Protein AF-A0A8T6N2C9-F1 (afdb_mono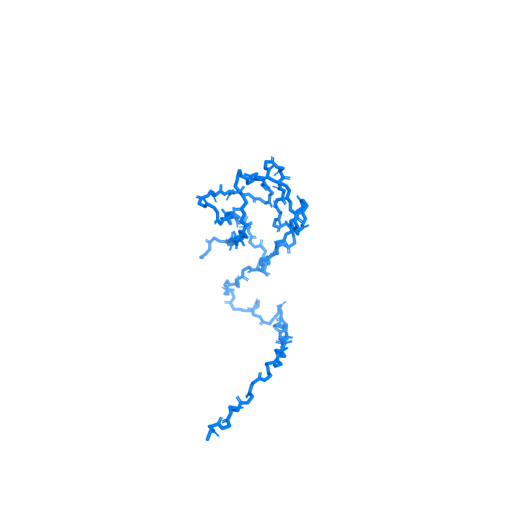mer_lite)

Radius of gyration: 19.12 Å; chains: 1; bounding box: 40×37×61 Å

pLDDT: mean 82.19, std 21.35, range [34.09, 98.5]

Foldseek 3Di:
DDDDDDDDDDDDPPPPPDPLPPPVPPPDFDWKAWDKDKPPPDDDDAFDKMKIARPPIAGSVGADKWKKKDFQPRDIDTDRMDMDGHNDDDDGDMDMDMDRDD

Structure (mmCIF, N/CA/C/O backbone):
data_AF-A0A8T6N2C9-F1
#
_entry.id   AF-A0A8T6N2C9-F1
#
loop_
_atom_site.group_PDB
_atom_site.id
_atom_site.type_symbol
_atom_site.label_atom_id
_atom_site.label_alt_id
_atom_site.label_comp_id
_atom_site.label_asym_id
_atom_site.label_entity_id
_atom_site.label_seq_id
_atom_site.pdbx_PDB_ins_code
_atom_site.Cartn_x
_atom_site.Cartn_y
_atom_site.Cartn_z
_atom_site.occupancy
_atom_site.B_iso_or_equiv
_atom_site.auth_seq_id
_atom_site.auth_comp_id
_atom_site.auth_asym_id
_atom_site.auth_atom_id
_atom_site.pdbx_PDB_model_num
ATOM 1 N N . MET A 1 1 ? 11.494 -29.393 41.993 1.00 43.34 1 MET A N 1
ATOM 2 C CA . MET A 1 1 ? 10.903 -28.213 41.326 1.00 43.34 1 MET A CA 1
ATOM 3 C C . MET A 1 1 ? 11.805 -27.886 40.152 1.00 43.34 1 MET A C 1
ATOM 5 O O . MET A 1 1 ? 12.993 -27.687 40.362 1.00 43.34 1 MET A O 1
ATOM 9 N N . SER A 1 2 ? 11.283 -28.033 38.936 1.00 48.16 2 SER A N 1
ATOM 10 C CA . SER A 1 2 ? 12.060 -28.042 37.692 1.00 48.16 2 SER A CA 1
ATOM 11 C C . SER A 1 2 ? 12.649 -26.661 37.400 1.00 48.16 2 SER A C 1
ATOM 13 O O . SER A 1 2 ? 11.929 -25.668 37.467 1.00 48.16 2 SER A O 1
ATOM 15 N N . ALA A 1 3 ? 13.944 -26.601 37.088 1.00 44.41 3 ALA A N 1
ATOM 16 C CA . ALA A 1 3 ? 14.603 -25.394 36.608 1.00 44.41 3 ALA A CA 1
ATOM 17 C C . ALA A 1 3 ? 14.180 -25.132 35.153 1.00 44.41 3 ALA A C 1
ATOM 19 O O . ALA A 1 3 ? 14.343 -26.000 34.296 1.00 44.41 3 ALA A O 1
ATOM 20 N N . THR A 1 4 ? 13.619 -23.956 34.876 1.00 49.41 4 THR A N 1
ATOM 21 C CA . THR A 1 4 ? 13.232 -23.549 33.519 1.00 49.41 4 THR A CA 1
ATOM 22 C C . THR A 1 4 ? 14.412 -22.855 32.839 1.00 49.41 4 THR A C 1
ATOM 24 O O . THR A 1 4 ? 14.868 -21.801 33.282 1.00 49.41 4 THR A O 1
ATOM 27 N N . THR A 1 5 ? 14.922 -23.464 31.769 1.00 40.94 5 THR A N 1
ATOM 28 C CA . THR A 1 5 ? 15.983 -22.928 30.903 1.00 40.94 5 THR A CA 1
ATOM 29 C C . THR A 1 5 ? 15.496 -21.715 30.092 1.00 40.94 5 THR A C 1
ATOM 31 O O . THR A 1 5 ? 14.341 -21.647 29.681 1.00 40.94 5 THR A O 1
ATOM 34 N N . ARG A 1 6 ? 16.403 -20.749 29.887 1.00 53.25 6 ARG A N 1
ATOM 35 C CA . ARG A 1 6 ? 16.220 -19.436 29.236 1.00 53.25 6 ARG A CA 1
ATOM 36 C C . ARG A 1 6 ? 16.094 -19.542 27.709 1.00 53.25 6 ARG A C 1
ATOM 38 O O . ARG A 1 6 ? 16.691 -20.432 27.114 1.00 53.25 6 ARG A O 1
ATOM 45 N N . ALA A 1 7 ? 15.509 -18.524 27.079 1.00 37.69 7 ALA A N 1
ATOM 46 C CA . ALA A 1 7 ? 15.881 -18.133 25.719 1.00 37.69 7 ALA A CA 1
ATOM 47 C C . ALA A 1 7 ? 15.904 -16.600 25.599 1.00 37.69 7 ALA A C 1
ATOM 49 O O . ALA A 1 7 ? 14.929 -15.925 25.916 1.00 37.69 7 ALA A O 1
ATOM 50 N N . THR A 1 8 ? 17.038 -16.053 25.164 1.00 37.69 8 THR A N 1
ATOM 51 C CA . THR A 1 8 ? 17.173 -14.669 24.701 1.00 37.69 8 THR A CA 1
ATOM 52 C C . THR A 1 8 ? 17.389 -14.750 23.198 1.00 37.69 8 THR A C 1
ATOM 54 O O . THR A 1 8 ? 18.372 -15.340 22.758 1.00 37.69 8 THR A O 1
ATOM 57 N N . THR A 1 9 ? 16.473 -14.189 22.415 1.00 42.56 9 THR A N 1
ATOM 58 C CA . THR A 1 9 ? 16.617 -14.113 20.958 1.00 42.56 9 THR A CA 1
ATOM 59 C C . THR A 1 9 ? 17.386 -12.844 20.609 1.00 42.56 9 THR A C 1
ATOM 61 O O . THR A 1 9 ? 16.928 -11.745 20.907 1.00 42.56 9 THR A O 1
ATOM 64 N N . ILE A 1 10 ? 18.547 -12.993 19.972 1.00 44.84 10 ILE A N 1
ATOM 65 C CA . ILE A 1 10 ? 19.230 -11.909 19.259 1.00 44.84 10 ILE A CA 1
ATOM 66 C C . ILE A 1 10 ? 18.940 -12.136 17.778 1.00 44.84 10 ILE A C 1
ATOM 68 O O . ILE A 1 10 ? 19.399 -13.121 17.204 1.00 44.84 10 ILE A O 1
ATOM 72 N N . ALA A 1 11 ? 18.156 -11.251 17.165 1.00 42.75 11 ALA A N 1
ATOM 73 C CA . ALA A 1 11 ? 18.003 -11.226 15.717 1.00 42.75 11 ALA A CA 1
ATOM 74 C C . ALA A 1 11 ? 19.163 -10.415 15.127 1.00 42.75 11 ALA A C 1
ATOM 76 O O . ALA A 1 11 ? 19.184 -9.190 15.224 1.00 42.75 11 ALA A O 1
ATOM 77 N N . LEU A 1 12 ? 20.145 -11.100 14.540 1.00 34.09 12 LEU A N 1
ATOM 78 C CA . LEU A 1 12 ? 21.120 -10.468 13.658 1.00 34.09 12 LEU A CA 1
ATOM 79 C C . LEU A 1 12 ? 20.509 -10.451 12.255 1.00 34.09 12 LEU A C 1
ATOM 81 O O . LEU A 1 12 ? 20.503 -11.473 11.571 1.00 34.09 12 LEU A O 1
ATOM 85 N N . ILE A 1 13 ? 19.960 -9.312 11.834 1.00 56.16 13 ILE A N 1
ATOM 86 C CA . ILE A 1 13 ? 19.560 -9.135 10.436 1.00 56.16 13 ILE A CA 1
ATOM 87 C C . ILE A 1 13 ? 20.845 -8.854 9.657 1.00 56.16 13 ILE A C 1
ATOM 89 O O . ILE A 1 13 ? 21.331 -7.727 9.614 1.00 56.16 13 ILE A O 1
ATOM 93 N N . LEU A 1 14 ? 21.436 -9.908 9.092 1.00 36.03 14 LEU A N 1
ATOM 94 C CA . LEU A 1 14 ? 22.493 -9.775 8.101 1.00 36.03 14 LEU A CA 1
ATOM 95 C C . LEU A 1 14 ? 21.813 -9.333 6.801 1.00 36.03 14 LEU A C 1
ATOM 97 O O . LEU A 1 14 ? 21.255 -10.153 6.075 1.00 36.03 14 LEU A O 1
ATOM 101 N N . SER A 1 15 ? 21.798 -8.032 6.523 1.00 48.91 15 SER A N 1
ATOM 102 C CA . SER A 1 15 ? 21.394 -7.549 5.207 1.00 48.91 15 SER A CA 1
ATOM 103 C C . SER A 1 15 ? 22.508 -7.891 4.217 1.00 48.91 15 SER A C 1
ATOM 105 O O . SER A 1 15 ? 23.461 -7.129 4.057 1.00 48.91 15 SER A O 1
ATOM 107 N N . LEU A 1 16 ? 22.414 -9.050 3.564 1.00 41.09 16 LEU A N 1
ATOM 108 C CA . LEU A 1 16 ? 23.052 -9.222 2.264 1.00 41.09 16 LEU A CA 1
ATOM 109 C C . LEU A 1 16 ? 22.285 -8.325 1.293 1.00 41.09 16 LEU A C 1
ATOM 111 O O . LEU A 1 16 ? 21.232 -8.703 0.790 1.00 41.09 16 LEU A O 1
ATOM 115 N N . SER A 1 17 ? 22.803 -7.126 1.035 1.00 49.69 17 SER A N 1
ATOM 116 C CA . SER A 1 17 ? 22.506 -6.478 -0.234 1.00 49.69 17 SER A CA 1
ATOM 117 C C . SER A 1 17 ? 23.094 -7.391 -1.306 1.00 49.69 17 SER A C 1
ATOM 119 O O . SER A 1 17 ? 24.320 -7.464 -1.448 1.00 49.69 17 SER A O 1
ATOM 121 N N . ALA A 1 18 ? 22.250 -8.133 -2.023 1.00 46.78 18 ALA A N 1
ATOM 122 C CA . ALA A 1 18 ? 22.664 -8.614 -3.329 1.00 46.78 18 ALA A CA 1
ATOM 123 C C . ALA A 1 18 ? 23.171 -7.379 -4.086 1.00 46.78 18 ALA A C 1
ATOM 125 O O . ALA A 1 18 ? 22.526 -6.330 -4.060 1.00 46.78 18 ALA A O 1
ATOM 126 N N . LEU A 1 19 ? 24.365 -7.455 -4.676 1.00 46.41 19 LEU A N 1
ATOM 127 C CA . LEU A 1 19 ? 24.752 -6.453 -5.658 1.00 46.41 19 LEU A CA 1
ATOM 128 C C . LEU A 1 19 ? 23.742 -6.577 -6.811 1.00 46.41 19 LEU A C 1
ATOM 130 O O . LEU A 1 19 ? 23.911 -7.449 -7.665 1.00 46.41 19 LEU A O 1
ATOM 134 N N . SER A 1 20 ? 22.685 -5.756 -6.797 1.00 59.59 20 SER A N 1
ATOM 135 C CA . SER A 1 20 ? 21.725 -5.580 -7.898 1.00 59.59 20 SER A CA 1
ATOM 136 C C . SER A 1 20 ? 22.450 -4.986 -9.101 1.00 59.59 20 SER A C 1
ATOM 138 O O . SER A 1 20 ? 22.434 -3.784 -9.346 1.00 59.59 20 SER A O 1
ATOM 140 N N . GLY A 1 21 ? 23.193 -5.843 -9.789 1.00 52.88 21 GLY A N 1
ATOM 141 C CA . GLY A 1 21 ? 24.003 -5.485 -10.946 1.00 52.88 21 GLY A CA 1
ATOM 142 C C . GLY A 1 21 ? 24.801 -6.638 -11.554 1.00 52.88 21 GLY A C 1
ATOM 143 O O . GLY A 1 21 ? 25.438 -6.435 -12.580 1.00 52.88 21 GLY A O 1
ATOM 144 N N . CYS A 1 22 ? 24.795 -7.845 -10.969 1.00 53.88 22 CYS A N 1
ATOM 145 C CA . CYS A 1 22 ? 25.528 -8.984 -11.543 1.00 53.88 22 CYS A CA 1
ATOM 146 C C . CYS A 1 22 ? 24.675 -9.869 -12.483 1.00 53.88 22 CYS A C 1
ATOM 148 O O . CYS A 1 22 ? 25.232 -10.617 -13.284 1.00 53.88 22 CYS A O 1
ATOM 150 N N . LEU A 1 23 ? 23.338 -9.783 -12.433 1.00 50.94 23 LEU A N 1
ATOM 151 C CA . LEU A 1 23 ? 22.441 -10.664 -13.205 1.00 50.94 23 LEU A CA 1
ATOM 152 C C . LEU A 1 23 ? 22.006 -10.109 -14.573 1.00 50.94 23 LEU A C 1
ATOM 154 O O . LEU A 1 23 ? 21.562 -10.887 -15.418 1.00 50.94 23 LEU A O 1
ATOM 158 N N . ALA A 1 24 ? 22.270 -8.830 -14.862 1.00 51.41 24 ALA A N 1
ATOM 159 C CA . ALA A 1 24 ? 21.904 -8.148 -16.113 1.00 51.41 24 ALA A CA 1
ATOM 160 C C . ALA A 1 24 ? 22.529 -8.729 -17.409 1.00 51.41 24 ALA A C 1
ATOM 162 O O . ALA A 1 24 ? 22.357 -8.172 -18.489 1.00 51.41 24 ALA A O 1
ATOM 163 N N . THR A 1 25 ? 23.272 -9.841 -17.342 1.00 52.88 25 THR A N 1
ATOM 164 C CA . THR A 1 25 ? 23.937 -10.453 -18.508 1.00 52.88 25 THR A CA 1
ATOM 165 C C . THR A 1 25 ? 23.183 -11.646 -19.110 1.00 52.88 25 THR A C 1
ATOM 167 O O . THR A 1 25 ? 23.549 -12.088 -20.198 1.00 52.88 25 THR A O 1
ATOM 170 N N . LEU A 1 26 ? 22.126 -12.153 -18.452 1.00 63.06 26 LEU A N 1
ATOM 171 C CA . LEU A 1 26 ? 21.386 -13.348 -18.902 1.00 63.06 26 LEU A CA 1
ATOM 172 C C . LEU A 1 26 ? 19.926 -13.098 -19.328 1.00 63.06 26 LEU A C 1
ATOM 174 O O . LEU A 1 26 ? 19.303 -14.027 -19.837 1.00 63.06 26 LEU A O 1
ATOM 178 N N . GLY A 1 27 ? 19.385 -11.883 -19.166 1.00 64.38 27 GLY A N 1
ATOM 179 C CA . GLY A 1 27 ? 17.997 -11.565 -19.545 1.00 64.38 27 GLY A CA 1
ATOM 180 C C . GLY A 1 27 ? 16.940 -12.272 -18.687 1.00 64.38 27 GLY A C 1
ATOM 181 O O . GLY A 1 27 ? 15.908 -12.690 -19.208 1.00 64.38 27 GLY A O 1
ATOM 182 N N . LEU A 1 28 ? 17.225 -12.465 -17.396 1.00 80.06 28 LEU A N 1
ATOM 183 C CA . LEU A 1 28 ? 16.291 -13.042 -16.431 1.00 80.06 28 LEU A CA 1
ATOM 184 C C . LEU A 1 28 ? 15.597 -11.909 -15.665 1.00 80.06 28 LEU A C 1
ATOM 186 O O . LEU A 1 28 ? 16.290 -11.003 -15.225 1.00 80.06 28 LEU A O 1
ATOM 190 N N . ASN A 1 29 ? 14.279 -12.002 -15.484 1.00 83.88 29 ASN A N 1
ATOM 191 C CA . ASN A 1 29 ? 13.493 -11.064 -14.678 1.00 83.88 29 ASN A CA 1
ATOM 192 C C . ASN A 1 29 ? 13.866 -11.180 -13.192 1.00 83.88 29 ASN A C 1
ATOM 194 O O . ASN A 1 29 ? 13.799 -12.271 -12.613 1.00 83.88 29 ASN A O 1
ATOM 198 N N . GLU A 1 30 ? 14.234 -10.070 -12.574 1.00 88.44 30 GLU A N 1
ATOM 199 C CA . GLU A 1 30 ? 14.489 -9.915 -11.151 1.00 88.44 30 GLU A CA 1
ATOM 200 C C . GLU A 1 30 ? 13.213 -9.454 -10.436 1.00 88.44 30 GLU A C 1
ATOM 202 O O . GLU A 1 30 ? 12.422 -8.694 -10.967 1.00 88.44 30 GLU A O 1
ATOM 207 N N . ALA A 1 31 ? 12.986 -9.934 -9.211 1.00 88.75 31 ALA A N 1
ATOM 208 C CA . ALA A 1 31 ? 11.793 -9.544 -8.464 1.00 88.75 31 ALA A CA 1
ATOM 209 C C . ALA A 1 31 ? 11.878 -8.077 -7.989 1.00 88.75 31 ALA A C 1
ATOM 211 O O . ALA A 1 31 ? 12.953 -7.630 -7.563 1.00 88.75 31 ALA A O 1
ATOM 212 N N . PRO A 1 32 ? 10.744 -7.361 -7.905 1.00 93.75 32 PRO A N 1
ATOM 213 C CA . PRO A 1 32 ? 10.734 -5.984 -7.455 1.00 93.75 32 PRO A CA 1
ATOM 214 C C . PRO A 1 32 ? 10.984 -5.879 -5.949 1.00 93.75 32 PRO A C 1
ATOM 216 O O . PRO A 1 32 ? 10.623 -6.744 -5.145 1.00 93.75 32 PRO A O 1
ATOM 219 N N . THR A 1 33 ? 11.548 -4.747 -5.534 1.00 95.50 33 THR A N 1
ATOM 220 C CA . THR A 1 33 ? 11.653 -4.360 -4.126 1.00 95.50 33 THR A CA 1
ATOM 221 C C . THR A 1 33 ? 10.444 -3.522 -3.727 1.00 95.50 33 THR A C 1
ATOM 223 O O . THR A 1 33 ? 10.174 -2.475 -4.316 1.00 95.50 33 THR A O 1
ATOM 226 N N . ALA A 1 34 ? 9.731 -3.954 -2.687 1.00 94.62 34 ALA A N 1
ATOM 227 C CA . ALA A 1 34 ? 8.594 -3.228 -2.133 1.00 94.62 34 ALA A CA 1
ATOM 228 C C . ALA A 1 34 ? 9.021 -2.296 -0.990 1.00 94.62 34 ALA A C 1
ATOM 230 O O . ALA A 1 34 ? 9.667 -2.729 -0.034 1.00 94.62 34 ALA A O 1
ATOM 231 N N . GLN A 1 35 ? 8.572 -1.043 -1.039 1.00 97.75 35 GLN A N 1
ATOM 232 C CA . GLN A 1 35 ? 8.681 -0.093 0.066 1.00 97.75 35 GLN A CA 1
ATOM 233 C C . GLN A 1 35 ? 7.291 0.420 0.440 1.00 97.75 35 GLN A C 1
ATOM 235 O O . GLN A 1 35 ? 6.499 0.762 -0.432 1.00 97.75 35 GLN A O 1
ATOM 240 N N . MET A 1 36 ? 6.999 0.482 1.738 1.00 97.25 36 MET A N 1
ATOM 241 C CA . MET A 1 36 ? 5.722 0.951 2.273 1.00 97.25 36 MET A CA 1
ATOM 242 C C . MET A 1 36 ? 5.941 2.155 3.189 1.00 97.25 36 MET A C 1
ATOM 244 O O . MET A 1 36 ? 6.743 2.093 4.117 1.00 97.25 36 MET A O 1
ATOM 248 N N . ASN A 1 37 ? 5.150 3.203 2.976 1.00 96.31 37 ASN A N 1
ATOM 249 C CA . ASN A 1 37 ? 5.098 4.404 3.801 1.00 96.31 37 ASN A CA 1
ATOM 250 C C . ASN A 1 37 ? 3.654 4.595 4.296 1.00 96.31 37 ASN A C 1
ATOM 252 O O . ASN A 1 37 ? 2.713 4.444 3.514 1.00 96.31 37 ASN A O 1
ATOM 256 N N . ILE A 1 38 ? 3.474 4.919 5.578 1.00 96.81 38 ILE A N 1
ATOM 257 C CA . ILE A 1 38 ? 2.158 5.061 6.223 1.00 96.81 38 ILE A CA 1
ATOM 258 C C . ILE A 1 38 ? 2.106 6.399 6.960 1.00 96.81 38 ILE A C 1
ATOM 260 O O . ILE A 1 38 ? 3.020 6.698 7.729 1.00 96.81 38 ILE A O 1
ATOM 264 N N . ASP A 1 39 ? 1.036 7.170 6.761 1.00 95.94 39 ASP A N 1
ATOM 265 C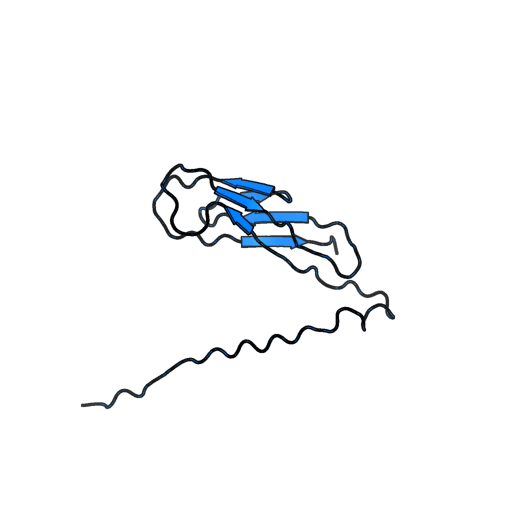 CA . ASP A 1 39 ? 0.830 8.464 7.417 1.00 95.94 39 ASP A CA 1
ATOM 266 C C . ASP A 1 39 ? -0.651 8.702 7.794 1.00 95.94 39 ASP A C 1
ATOM 268 O O . ASP A 1 39 ? -1.510 8.646 6.911 1.00 95.94 39 ASP A O 1
ATOM 272 N N . PRO A 1 40 ?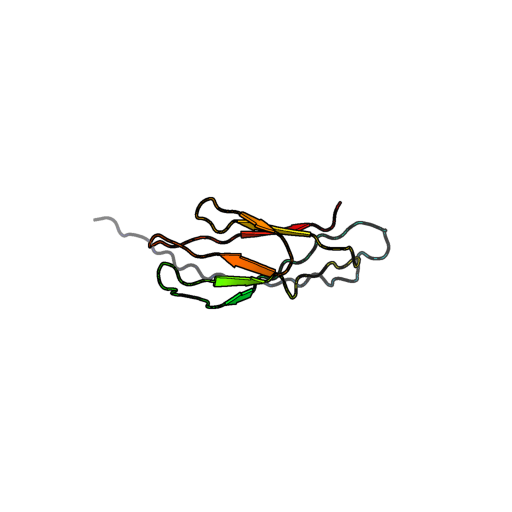 -0.987 8.976 9.069 1.00 95.69 40 PRO A N 1
ATOM 273 C CA . PRO A 1 40 ? -0.105 8.911 10.233 1.00 95.69 40 PRO A CA 1
ATOM 274 C C . PRO A 1 40 ? 0.319 7.472 10.557 1.00 95.69 40 PRO A C 1
ATOM 276 O O . PRO A 1 40 ? -0.455 6.526 10.422 1.00 95.69 40 PRO A O 1
ATOM 279 N N . SER A 1 41 ? 1.560 7.308 11.019 1.00 87.56 41 SER A N 1
ATOM 280 C CA . SER A 1 41 ? 2.070 6.021 11.511 1.00 87.56 41 SER A CA 1
ATOM 281 C C . SER A 1 41 ? 1.826 5.845 13.018 1.00 87.56 41 SER A C 1
ATOM 283 O O . SER A 1 41 ? 1.811 6.817 13.773 1.00 87.56 41 SER A O 1
ATOM 285 N N . GLY A 1 42 ? 1.688 4.599 13.476 1.00 88.44 42 GLY A N 1
ATOM 286 C CA . GLY A 1 42 ? 1.526 4.275 14.896 1.00 88.44 42 GLY A CA 1
ATOM 287 C C . GLY A 1 42 ? 0.065 4.239 15.346 1.00 88.44 42 GLY A C 1
ATOM 288 O O . GLY A 1 42 ? -0.767 3.599 14.708 1.00 88.44 42 GLY A O 1
ATOM 289 N N . ALA A 1 43 ? -0.238 4.863 16.488 1.00 90.69 43 ALA A N 1
ATOM 290 C CA . ALA A 1 43 ? -1.590 4.881 17.040 1.00 90.69 43 ALA A CA 1
ATOM 291 C C . ALA A 1 43 ? -2.448 5.944 16.338 1.00 90.69 43 ALA A C 1
ATOM 293 O O . ALA A 1 43 ? -2.165 7.137 16.427 1.00 90.69 43 ALA A O 1
ATOM 294 N N . VAL A 1 44 ? -3.521 5.499 15.688 1.00 93.81 44 VAL A N 1
ATOM 295 C CA . VAL A 1 44 ? -4.481 6.336 14.956 1.00 93.81 44 VAL A CA 1
ATOM 296 C C . VAL A 1 44 ? -5.855 6.213 15.619 1.00 93.81 44 VAL A C 1
ATOM 298 O O . VAL A 1 44 ? -6.167 5.171 16.203 1.00 93.81 44 VAL A O 1
ATOM 301 N N . ARG A 1 45 ? -6.674 7.274 15.604 1.00 94.19 45 ARG A N 1
ATOM 302 C CA . ARG A 1 45 ? -8.018 7.226 16.203 1.00 94.19 45 ARG A CA 1
ATOM 303 C C . ARG A 1 45 ? -8.982 6.519 15.252 1.00 94.19 45 ARG A C 1
ATOM 305 O O . ARG A 1 45 ? -8.813 6.543 14.038 1.00 94.19 45 ARG A O 1
ATOM 312 N N . GLU A 1 46 ? -10.017 5.905 15.817 1.00 94.81 46 GLU A N 1
ATOM 313 C CA . GLU A 1 46 ? -11.101 5.318 15.023 1.00 94.81 46 GLU A CA 1
ATOM 314 C C . GLU A 1 46 ? -11.719 6.381 14.102 1.00 94.81 46 GLU A C 1
ATOM 316 O O . GLU A 1 46 ? -12.034 7.485 14.546 1.00 94.81 46 GLU A O 1
ATOM 321 N N . GLY A 1 47 ? -11.899 6.030 12.830 1.00 93.69 47 GLY A N 1
ATOM 322 C CA . GLY A 1 47 ? -12.467 6.899 11.801 1.00 93.69 47 GLY A CA 1
ATOM 323 C C . GLY A 1 47 ? -11.493 7.904 11.179 1.00 93.69 47 GLY A C 1
ATOM 324 O O . GLY A 1 47 ? -11.833 8.486 10.149 1.00 93.69 47 GLY A O 1
ATOM 325 N N . ASP A 1 48 ? -10.291 8.085 11.733 1.00 94.88 48 ASP A N 1
ATOM 326 C CA . ASP A 1 48 ? -9.274 8.914 11.089 1.00 94.88 48 ASP A CA 1
ATOM 327 C C . ASP A 1 48 ? -8.768 8.215 9.817 1.00 94.88 48 ASP A C 1
ATOM 329 O O . ASP A 1 48 ? -8.619 6.990 9.752 1.00 94.88 48 ASP A O 1
ATOM 333 N N . THR A 1 49 ? -8.510 9.010 8.781 1.00 96.75 49 THR A N 1
ATOM 334 C CA . THR A 1 49 ? -7.979 8.507 7.511 1.00 96.75 49 THR A CA 1
ATOM 335 C C . THR A 1 49 ? -6.473 8.302 7.614 1.00 96.75 49 THR A C 1
ATOM 337 O O . THR A 1 49 ? -5.745 9.213 8.003 1.00 96.75 49 THR A O 1
ATOM 340 N N . VAL A 1 50 ? -6.012 7.124 7.202 1.00 97.94 50 VAL A N 1
ATOM 341 C CA . VAL A 1 50 ? -4.600 6.783 7.034 1.00 97.94 50 VAL A CA 1
ATOM 342 C C . VAL A 1 50 ? -4.286 6.708 5.547 1.00 97.94 50 VAL A C 1
ATOM 344 O O . VAL A 1 50 ? -5.015 6.083 4.776 1.00 97.94 50 VAL A O 1
ATOM 347 N N . THR A 1 51 ? -3.196 7.346 5.143 1.00 98.44 51 THR A N 1
ATOM 348 C CA . THR A 1 51 ? -2.651 7.286 3.789 1.00 98.44 51 THR A CA 1
ATOM 349 C C . THR A 1 51 ? -1.550 6.236 3.725 1.00 98.44 51 THR A C 1
ATOM 351 O O . THR A 1 51 ? -0.658 6.190 4.571 1.00 98.44 51 THR A O 1
ATOM 354 N N . PHE A 1 52 ? -1.604 5.412 2.687 1.00 98.38 52 PHE A N 1
ATOM 355 C CA . PHE A 1 52 ? -0.643 4.362 2.385 1.00 98.38 52 PHE A CA 1
ATOM 356 C C . PHE A 1 52 ? 0.010 4.675 1.049 1.00 98.38 52 PHE A C 1
ATOM 358 O O . PHE A 1 52 ? -0.679 4.960 0.069 1.00 98.38 52 PHE A O 1
ATOM 365 N N . SER A 1 53 ? 1.336 4.623 0.999 1.00 98.38 53 SER A N 1
ATOM 366 C CA . SER A 1 53 ? 2.099 4.880 -0.216 1.00 98.38 53 SER A CA 1
ATOM 367 C C . SER A 1 53 ? 3.159 3.813 -0.433 1.00 98.38 53 SER A C 1
ATOM 369 O O . SER A 1 53 ? 3.874 3.444 0.495 1.00 98.38 53 SER A O 1
ATOM 371 N N . ALA A 1 54 ? 3.283 3.353 -1.674 1.00 97.56 54 ALA A N 1
ATOM 372 C CA . ALA A 1 54 ? 4.326 2.445 -2.130 1.00 97.56 54 ALA A CA 1
ATOM 373 C C . ALA A 1 54 ? 5.523 3.195 -2.749 1.00 97.56 54 ALA A C 1
ATOM 375 O O . ALA A 1 54 ? 6.376 2.584 -3.398 1.00 97.56 54 ALA A O 1
ATOM 376 N N . ALA A 1 55 ? 5.583 4.526 -2.588 1.00 97.38 55 ALA A N 1
ATOM 377 C CA . ALA A 1 55 ? 6.688 5.340 -3.084 1.00 97.38 55 ALA A CA 1
ATOM 378 C C . ALA A 1 55 ? 8.028 4.831 -2.531 1.00 97.38 55 ALA A C 1
ATOM 380 O O . ALA A 1 55 ? 8.155 4.595 -1.330 1.00 97.38 55 ALA A O 1
ATOM 381 N N . GLY A 1 56 ? 9.011 4.670 -3.418 1.00 95.81 56 GLY A N 1
ATOM 382 C CA . GLY A 1 56 ? 10.302 4.045 -3.113 1.00 95.81 56 GLY A CA 1
ATOM 383 C C . GLY A 1 56 ? 10.384 2.558 -3.466 1.00 95.81 56 GLY A C 1
ATOM 384 O O . GLY A 1 56 ? 11.474 2.003 -3.411 1.00 95.81 56 GLY A O 1
ATOM 385 N N . SER A 1 57 ? 9.278 1.921 -3.870 1.00 95.88 57 SER A N 1
ATOM 386 C CA . SER A 1 57 ? 9.347 0.609 -4.527 1.00 95.88 57 SER A CA 1
ATOM 387 C C . SER A 1 57 ? 10.044 0.739 -5.881 1.00 95.88 57 SER A C 1
ATOM 389 O O . SER A 1 57 ? 9.866 1.743 -6.575 1.00 95.88 57 SER A O 1
ATOM 391 N N . SER A 1 58 ? 10.822 -0.269 -6.258 1.00 95.25 58 SER A N 1
ATOM 392 C CA . SER A 1 58 ? 11.636 -0.240 -7.471 1.00 95.25 58 SER A CA 1
ATOM 393 C C . SER A 1 58 ? 11.810 -1.627 -8.052 1.00 95.25 58 SER A C 1
ATOM 395 O O . SER A 1 58 ? 11.857 -2.608 -7.310 1.00 95.25 58 SER A O 1
ATOM 397 N N . ASP A 1 59 ? 11.991 -1.673 -9.360 1.00 92.69 59 ASP A N 1
ATOM 398 C CA . ASP A 1 59 ? 12.320 -2.883 -10.088 1.00 92.69 59 ASP A CA 1
ATOM 399 C C . ASP A 1 59 ? 13.744 -2.786 -10.667 1.00 92.69 59 ASP A C 1
ATOM 401 O O . ASP A 1 59 ? 14.068 -1.737 -11.238 1.00 92.69 59 ASP A O 1
ATOM 405 N N . PRO A 1 60 ? 14.615 -3.798 -10.489 1.00 90.00 60 PRO A N 1
ATOM 406 C CA . PRO A 1 60 ? 15.969 -3.776 -11.046 1.00 90.00 60 PRO A CA 1
ATOM 407 C C . PRO A 1 60 ? 16.016 -3.752 -12.580 1.00 90.00 60 PRO A C 1
ATOM 409 O O . PRO A 1 60 ? 16.936 -3.147 -13.135 1.00 90.00 60 PRO A O 1
ATOM 412 N N . ASP A 1 61 ? 15.033 -4.358 -13.249 1.00 89.25 61 ASP A N 1
ATOM 413 C CA . ASP A 1 61 ? 14.927 -4.400 -14.712 1.00 89.25 61 ASP A CA 1
ATOM 414 C C . ASP A 1 61 ? 14.247 -3.145 -15.283 1.00 89.25 61 ASP A C 1
ATOM 416 O O . ASP A 1 61 ? 14.333 -2.855 -16.480 1.00 89.25 61 ASP A O 1
ATOM 420 N N . GLY A 1 62 ? 13.646 -2.332 -14.410 1.00 89.69 62 GLY A N 1
ATOM 421 C CA . GLY A 1 62 ? 12.956 -1.099 -14.772 1.00 89.69 62 GLY A CA 1
ATOM 422 C C . GLY A 1 62 ? 11.517 -1.329 -15.224 1.00 89.69 62 GLY A C 1
ATOM 423 O O . GLY A 1 62 ? 10.942 -0.453 -15.882 1.00 89.69 62 GLY A O 1
ATOM 424 N N . ASP A 1 63 ? 10.934 -2.474 -14.867 1.00 91.25 63 ASP A N 1
ATOM 425 C CA . ASP A 1 63 ? 9.563 -2.811 -15.214 1.00 91.25 63 ASP A CA 1
ATOM 426 C C . ASP A 1 63 ? 8.533 -1.892 -14.543 1.00 91.25 63 ASP A C 1
ATOM 428 O O . ASP A 1 63 ? 8.741 -1.270 -13.493 1.00 91.25 63 ASP A O 1
ATOM 432 N N . SER A 1 64 ? 7.373 -1.774 -15.195 1.00 94.19 64 SER A N 1
ATOM 433 C CA . SER A 1 64 ? 6.259 -0.988 -14.668 1.00 94.19 64 SER A CA 1
ATOM 434 C C . SER A 1 64 ? 5.571 -1.727 -13.527 1.00 94.19 64 SER A C 1
ATOM 436 O O . SER A 1 64 ? 4.956 -2.769 -13.724 1.00 94.19 64 SER A O 1
ATOM 438 N N . LEU A 1 65 ? 5.601 -1.128 -12.338 1.00 95.88 65 LEU A N 1
ATOM 439 C CA . LEU A 1 65 ? 5.066 -1.747 -11.132 1.00 95.88 65 LEU A CA 1
ATOM 440 C C . LEU A 1 65 ? 3.554 -1.557 -10.955 1.00 95.88 65 LEU A C 1
ATOM 442 O O . LEU A 1 65 ? 2.990 -0.483 -11.179 1.00 95.88 65 LEU A O 1
ATOM 446 N N . THR A 1 66 ? 2.915 -2.599 -10.434 1.00 96.69 66 THR A N 1
ATOM 447 C CA . THR A 1 66 ? 1.531 -2.617 -9.954 1.00 96.69 66 THR A CA 1
ATOM 448 C C . THR A 1 66 ? 1.488 -2.763 -8.435 1.00 96.69 66 THR A C 1
ATOM 450 O O . THR A 1 66 ? 2.365 -3.375 -7.830 1.00 96.69 66 THR A O 1
ATOM 453 N N . PHE A 1 67 ? 0.456 -2.195 -7.803 1.00 97.38 67 PHE A N 1
ATOM 454 C CA . PHE A 1 67 ? 0.362 -2.103 -6.344 1.00 97.38 67 PHE A CA 1
ATOM 455 C C . PHE A 1 67 ? -1.021 -2.520 -5.853 1.00 97.38 67 PHE A C 1
ATOM 457 O O . PHE A 1 67 ? -2.036 -1.945 -6.265 1.00 97.38 67 PHE A O 1
ATOM 464 N N . SER A 1 68 ? -1.050 -3.476 -4.929 1.00 97.75 68 SER A N 1
ATOM 465 C CA . SER A 1 68 ? -2.258 -3.887 -4.216 1.00 97.75 68 SER A CA 1
ATOM 466 C C . SER A 1 68 ? -2.034 -3.894 -2.708 1.00 97.75 68 SER A C 1
ATOM 468 O O . SER A 1 68 ? -0.961 -4.239 -2.210 1.00 97.75 68 SER A O 1
ATOM 470 N N . TRP A 1 69 ? -3.073 -3.502 -1.985 1.00 98.25 69 TRP A N 1
ATOM 471 C CA . TRP A 1 69 ? -3.061 -3.286 -0.550 1.00 98.25 69 TRP A CA 1
ATOM 472 C C . TRP A 1 69 ? -4.131 -4.144 0.110 1.00 98.25 69 TRP A C 1
ATOM 474 O O . TRP A 1 69 ? -5.264 -4.208 -0.361 1.00 98.25 69 TRP A O 1
ATOM 484 N N . SER A 1 70 ? -3.778 -4.760 1.231 1.00 98.00 70 SER A N 1
ATOM 485 C CA . SER A 1 70 ? -4.724 -5.339 2.182 1.00 98.00 70 SER A CA 1
ATOM 486 C C . SER A 1 70 ? -4.563 -4.605 3.500 1.00 98.00 70 SER A C 1
ATOM 488 O O . SER A 1 70 ? -3.482 -4.648 4.089 1.00 98.00 70 SER A O 1
ATOM 490 N N . PHE A 1 71 ? -5.626 -3.961 3.978 1.00 97.38 71 PHE A N 1
ATOM 491 C CA . PHE A 1 71 ? -5.580 -3.145 5.195 1.00 97.38 71 PHE A CA 1
ATOM 492 C C . PHE A 1 71 ? -5.668 -3.978 6.483 1.00 97.38 71 PHE A C 1
ATOM 494 O O . PHE A 1 71 ? -5.456 -3.462 7.572 1.00 97.38 71 PHE A O 1
ATOM 501 N N . GLY A 1 72 ? -5.922 -5.286 6.377 1.00 96.25 72 GLY A N 1
ATOM 502 C CA . GLY A 1 72 ? -5.938 -6.204 7.523 1.00 96.25 72 GLY A CA 1
ATOM 503 C C . GLY A 1 72 ? -7.272 -6.260 8.273 1.00 96.25 72 GLY A C 1
ATOM 504 O O . GLY A 1 72 ? -7.403 -7.031 9.218 1.00 96.25 72 GLY A O 1
ATOM 505 N N . ASP A 1 73 ? -8.271 -5.496 7.833 1.00 96.56 73 ASP A N 1
ATOM 506 C CA . ASP A 1 73 ? -9.660 -5.522 8.313 1.00 96.56 73 ASP A CA 1
ATOM 507 C C . ASP A 1 73 ? -10.630 -6.176 7.305 1.00 96.56 73 ASP A C 1
ATOM 509 O O . ASP A 1 73 ? -11.843 -6.169 7.503 1.00 96.56 73 ASP A O 1
ATOM 513 N N . GLY A 1 74 ? -10.089 -6.745 6.223 1.00 97.00 74 GLY A N 1
ATOM 514 C CA . GLY A 1 74 ? -10.841 -7.325 5.109 1.00 97.00 74 GLY A CA 1
ATOM 515 C C . GLY A 1 74 ? -11.033 -6.379 3.920 1.00 97.00 74 GLY A C 1
ATOM 516 O O . GLY A 1 74 ? -11.397 -6.852 2.845 1.00 97.00 74 GLY A O 1
ATOM 517 N N . ASN A 1 75 ? -10.740 -5.083 4.069 1.00 97.81 75 ASN A N 1
ATOM 518 C CA . ASN A 1 75 ? -10.766 -4.136 2.959 1.00 97.81 75 ASN A CA 1
ATOM 519 C C . ASN A 1 75 ? -9.460 -4.170 2.155 1.00 97.81 75 ASN A C 1
ATOM 521 O O . ASN A 1 75 ? -8.372 -4.448 2.677 1.00 97.81 75 ASN A O 1
ATOM 525 N N . LEU A 1 76 ? -9.587 -3.858 0.865 1.00 98.06 76 LEU A N 1
ATOM 526 C CA . LEU A 1 76 ? -8.493 -3.837 -0.100 1.00 98.06 76 LEU A CA 1
ATOM 527 C C . LEU A 1 76 ? -8.355 -2.451 -0.733 1.00 98.06 76 LEU A C 1
ATOM 529 O O . LEU A 1 76 ? -9.325 -1.700 -0.830 1.00 98.06 76 LEU A O 1
ATOM 533 N N . GLY A 1 77 ? -7.153 -2.148 -1.213 1.00 97.69 77 GLY A N 1
ATOM 534 C CA . GLY A 1 77 ? -6.846 -0.944 -1.981 1.00 97.69 77 GLY A CA 1
ATOM 535 C C . GLY A 1 77 ? -5.907 -1.248 -3.145 1.00 97.69 77 GLY A C 1
ATOM 536 O O . GLY A 1 77 ? -5.284 -2.307 -3.207 1.00 97.69 77 GLY A O 1
ATOM 537 N N . THR A 1 78 ? -5.785 -0.311 -4.080 1.00 98.25 78 THR A N 1
ATOM 538 C CA . THR A 1 78 ? -4.899 -0.431 -5.248 1.00 98.25 78 THR A CA 1
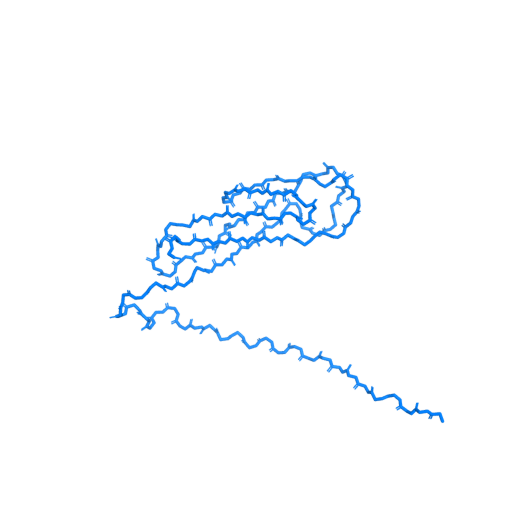ATOM 539 C C . THR A 1 78 ? -4.230 0.897 -5.564 1.00 98.25 78 THR A C 1
ATOM 541 O O . THR A 1 78 ? -4.769 1.955 -5.241 1.00 98.25 78 THR A O 1
ATOM 544 N N . GLY A 1 79 ? -3.101 0.836 -6.268 1.00 97.94 79 GLY A N 1
ATOM 545 C CA . GLY A 1 79 ? -2.373 2.009 -6.751 1.00 97.94 79 GLY A CA 1
ATOM 546 C C . GLY A 1 79 ? -1.201 2.413 -5.858 1.00 97.94 79 GLY A C 1
ATOM 547 O O . GLY A 1 79 ? -1.049 1.927 -4.735 1.00 97.94 79 GLY A O 1
ATOM 548 N N . LEU A 1 80 ? -0.352 3.298 -6.390 1.00 98.00 80 LEU A N 1
ATOM 549 C CA . LEU A 1 80 ? 0.865 3.766 -5.716 1.00 98.00 80 LEU A CA 1
ATOM 550 C C . LEU A 1 80 ? 0.554 4.438 -4.373 1.00 98.00 80 LEU A C 1
ATOM 552 O O . LEU A 1 80 ? 1.298 4.262 -3.415 1.00 98.00 80 LEU A O 1
ATOM 556 N N . THR A 1 81 ? -0.550 5.182 -4.310 1.00 98.19 81 THR A N 1
ATOM 557 C CA . THR A 1 81 ? -1.057 5.812 -3.091 1.00 98.19 81 THR A CA 1
ATOM 558 C C . THR A 1 81 ? -2.537 5.488 -2.944 1.00 98.19 81 THR A C 1
ATOM 560 O O . THR A 1 81 ? -3.294 5.578 -3.910 1.00 98.19 81 THR A O 1
ATOM 563 N N . THR A 1 82 ? -2.955 5.132 -1.734 1.00 98.50 82 THR A N 1
ATOM 564 C CA . THR A 1 82 ? -4.351 4.863 -1.374 1.00 98.50 82 THR A CA 1
ATOM 565 C C . THR A 1 82 ? -4.621 5.329 0.057 1.00 98.50 82 THR A C 1
ATOM 567 O O . THR A 1 82 ? -3.684 5.609 0.805 1.00 98.50 82 THR A O 1
ATOM 570 N N . SER A 1 83 ? -5.885 5.442 0.452 1.00 98.06 83 SER A N 1
ATOM 571 C CA . SER A 1 83 ? -6.269 5.820 1.812 1.00 98.06 83 SER A CA 1
ATOM 572 C C . SER A 1 83 ? -7.356 4.904 2.357 1.00 98.06 83 SER A C 1
ATOM 574 O O . SER A 1 83 ? -8.173 4.370 1.608 1.00 98.06 83 SER A O 1
A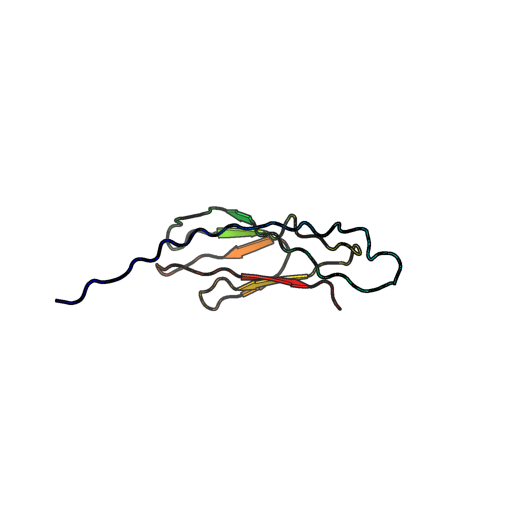TOM 576 N N . HIS A 1 84 ? -7.344 4.708 3.673 1.00 98.12 84 HIS A N 1
ATOM 577 C CA . HIS A 1 84 ? -8.311 3.872 4.378 1.00 98.12 84 HIS A CA 1
ATOM 578 C C . HIS A 1 84 ? -8.535 4.379 5.801 1.00 98.12 84 HIS A C 1
ATOM 580 O O . HIS A 1 84 ? -7.631 4.955 6.404 1.00 98.12 84 HIS A O 1
ATOM 586 N N . ALA A 1 85 ? -9.729 4.159 6.345 1.00 96.94 85 ALA A N 1
ATOM 587 C CA . ALA A 1 85 ? -10.080 4.527 7.713 1.00 96.94 85 ALA A CA 1
ATOM 588 C C . ALA A 1 85 ? -10.631 3.309 8.461 1.00 96.94 85 ALA A C 1
ATOM 590 O O . ALA A 1 85 ? -11.510 2.606 7.963 1.00 96.94 85 ALA A O 1
ATOM 591 N N . TYR A 1 86 ? -10.146 3.086 9.683 1.00 96.00 86 TYR A N 1
ATOM 592 C CA . TYR A 1 86 ? -10.561 1.954 10.512 1.00 96.00 86 TYR A CA 1
ATOM 593 C C . TYR A 1 86 ? -11.692 2.367 11.453 1.00 96.00 86 TYR A C 1
ATOM 595 O O . TYR A 1 86 ? -11.537 3.279 12.265 1.00 96.00 86 TYR A O 1
ATOM 603 N N . THR A 1 87 ? -12.836 1.688 11.372 1.00 94.56 87 THR A N 1
ATOM 604 C CA . THR A 1 87 ? -14.029 2.017 12.175 1.00 94.56 87 THR A CA 1
ATOM 605 C C . THR A 1 87 ? -14.095 1.286 13.513 1.00 94.56 87 THR A C 1
ATOM 607 O O . THR A 1 87 ? -14.967 1.582 14.325 1.00 94.56 87 THR A O 1
ATOM 610 N N . ALA A 1 88 ? -13.204 0.323 13.745 1.00 94.25 88 ALA A N 1
ATOM 611 C CA . ALA A 1 88 ? -13.110 -0.427 14.988 1.00 94.25 88 ALA A CA 1
ATOM 612 C C . ALA A 1 88 ? -11.691 -0.336 15.558 1.00 94.25 88 ALA A C 1
ATOM 614 O O . ALA A 1 88 ? -10.707 -0.307 14.822 1.00 94.25 88 ALA A O 1
ATOM 615 N N . LYS A 1 89 ? -11.574 -0.306 16.886 1.00 93.06 89 LYS A N 1
ATOM 616 C CA . LYS A 1 89 ? -10.298 -0.497 17.579 1.00 93.06 89 LYS A CA 1
ATOM 617 C C . LYS A 1 89 ? -9.721 -1.872 17.276 1.00 93.06 89 LYS A C 1
ATOM 619 O O . LYS A 1 89 ? -10.394 -2.891 17.419 1.00 93.06 89 LYS A O 1
ATOM 624 N N . GLY A 1 90 ? -8.431 -1.891 16.979 1.00 93.81 90 GLY A N 1
ATOM 625 C CA . GLY A 1 90 ? -7.673 -3.113 16.782 1.00 93.81 90 GLY A CA 1
ATOM 626 C C . GLY A 1 90 ? -6.254 -2.823 16.324 1.00 93.81 90 GLY A C 1
ATOM 627 O O . GLY A 1 90 ? -5.897 -1.684 16.027 1.00 93.81 90 GLY A O 1
ATOM 628 N N . THR A 1 91 ? -5.453 -3.881 16.266 1.00 95.44 91 THR A N 1
ATOM 629 C CA . THR A 1 91 ? -4.164 -3.865 15.575 1.00 95.44 91 THR A CA 1
ATOM 630 C C . THR A 1 91 ? -4.370 -4.493 14.207 1.00 95.44 91 THR A C 1
ATOM 632 O O . THR A 1 91 ? -4.801 -5.642 14.121 1.00 95.44 91 THR A O 1
ATOM 635 N N . TYR A 1 92 ? -4.045 -3.750 13.154 1.00 95.06 92 TYR A N 1
ATOM 636 C CA . TYR A 1 92 ? -4.243 -4.179 11.775 1.00 95.06 92 TYR A CA 1
ATOM 637 C C . TYR A 1 92 ? -2.901 -4.417 11.089 1.00 95.06 92 TYR A C 1
ATOM 639 O O . TYR A 1 92 ? -2.014 -3.563 11.111 1.00 95.06 92 TYR A O 1
ATOM 647 N N . SER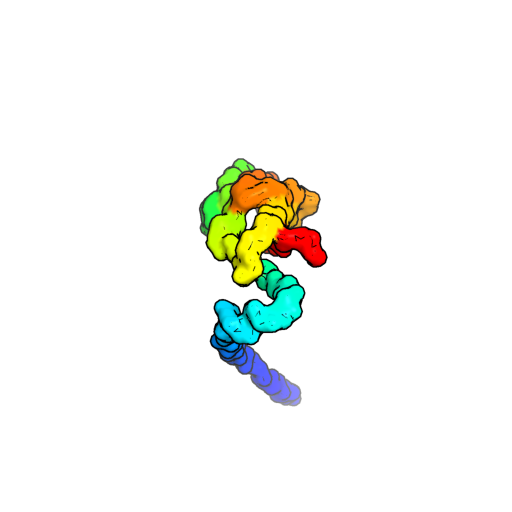 A 1 93 ? -2.739 -5.597 10.491 1.00 95.75 93 SER A N 1
ATOM 648 C CA . SER A 1 93 ? -1.558 -5.931 9.695 1.00 95.75 93 SER A CA 1
ATOM 649 C C . SER A 1 93 ? -1.789 -5.537 8.242 1.00 95.75 93 SER A C 1
ATOM 651 O O . SER A 1 93 ? -2.471 -6.242 7.499 1.00 95.75 93 SER A O 1
ATOM 653 N N . VAL A 1 94 ? -1.200 -4.412 7.844 1.00 96.75 94 VAL A N 1
ATOM 654 C CA . VAL A 1 94 ? -1.263 -3.924 6.465 1.00 96.75 94 VAL A CA 1
ATOM 655 C C . VAL A 1 94 ? -0.243 -4.665 5.607 1.00 96.75 94 VAL A C 1
ATOM 657 O O . VAL A 1 94 ? 0.916 -4.815 5.992 1.00 96.75 94 VAL A O 1
ATOM 660 N N . LYS A 1 95 ? -0.670 -5.120 4.429 1.00 97.94 95 LYS A N 1
ATOM 661 C CA . LYS A 1 95 ? 0.181 -5.791 3.443 1.00 97.94 95 LYS A CA 1
ATOM 662 C C . LYS A 1 95 ? 0.158 -5.024 2.125 1.00 97.94 95 LYS A C 1
ATOM 664 O O . LYS A 1 95 ? -0.914 -4.787 1.577 1.00 97.94 95 LYS A O 1
ATOM 669 N N . LEU A 1 96 ? 1.344 -4.712 1.611 1.00 97.94 96 LEU A N 1
ATOM 670 C CA . LEU A 1 96 ? 1.575 -4.253 0.242 1.00 97.94 96 LEU A CA 1
ATOM 671 C C . LEU A 1 96 ? 2.061 -5.442 -0.591 1.00 97.94 96 LEU A C 1
ATOM 673 O O . LEU A 1 96 ? 2.957 -6.167 -0.162 1.00 97.94 96 LEU A O 1
ATOM 677 N N . THR A 1 97 ? 1.480 -5.632 -1.771 1.00 96.31 97 THR A N 1
ATOM 678 C CA . THR A 1 97 ? 2.005 -6.533 -2.801 1.00 96.31 97 THR A CA 1
ATOM 679 C C . THR A 1 97 ? 2.349 -5.703 -4.029 1.00 96.31 97 THR A C 1
ATOM 681 O O . THR A 1 97 ? 1.493 -4.974 -4.538 1.00 96.31 97 THR A O 1
ATOM 684 N N . VAL A 1 98 ? 3.601 -5.812 -4.468 1.00 96.44 98 VAL A N 1
ATOM 685 C CA . VAL A 1 98 ? 4.144 -5.151 -5.657 1.00 96.44 98 VAL A CA 1
ATOM 686 C C . VAL A 1 98 ? 4.370 -6.218 -6.719 1.00 96.44 98 VAL A C 1
ATOM 688 O O . VAL A 1 98 ? 4.953 -7.252 -6.403 1.00 96.44 98 VAL A O 1
ATOM 691 N N . GLY A 1 99 ? 3.875 -5.990 -7.932 1.00 93.00 99 GLY A N 1
ATOM 692 C CA . GLY A 1 99 ? 4.084 -6.883 -9.073 1.00 93.00 99 GLY A CA 1
ATOM 693 C C . GLY A 1 99 ? 4.700 -6.132 -10.245 1.00 93.00 99 GLY A C 1
ATOM 694 O O . GLY A 1 99 ? 4.289 -5.007 -10.520 1.00 93.00 99 GLY A O 1
ATOM 695 N N . ASP A 1 100 ? 5.648 -6.765 -10.916 1.00 91.94 100 ASP A N 1
ATOM 696 C CA . ASP A 1 100 ? 6.367 -6.321 -12.120 1.00 91.94 100 ASP A CA 1
ATOM 697 C C . ASP A 1 100 ? 5.721 -6.834 -13.425 1.00 91.94 100 ASP A C 1
ATOM 699 O O . ASP A 1 100 ? 5.946 -6.279 -14.494 1.00 91.94 100 ASP A O 1
ATOM 703 N N . GLY A 1 101 ? 4.825 -7.825 -13.333 1.00 82.62 101 GLY A N 1
ATOM 704 C CA . GLY A 1 101 ? 4.033 -8.320 -14.462 1.00 82.62 101 GLY A CA 1
ATOM 705 C C . GLY A 1 101 ? 4.560 -9.599 -15.114 1.00 82.62 101 GLY A C 1
ATOM 706 O O . GLY A 1 101 ? 4.091 -9.925 -16.209 1.00 82.62 101 GLY A O 1
ATOM 707 N N . ASN A 1 102 ? 5.467 -10.324 -14.448 1.00 69.25 102 ASN A N 1
ATOM 708 C CA . ASN A 1 102 ? 6.022 -11.606 -14.899 1.00 69.25 102 ASN A CA 1
ATOM 709 C C . ASN A 1 102 ? 5.621 -12.782 -13.990 1.00 69.25 102 ASN A C 1
ATOM 711 O O . ASN A 1 102 ? 5.595 -12.614 -12.749 1.00 69.25 102 ASN A O 1
#

Secondary structure (DSSP, 8-state):
-------------------TTSSTTS-PPPPPBP--EEES-S---TT-EEEEE-TT-B-SS-PPPEEEEE-SSS-EEESSEEEEE--S-S----EEEEE---

Sequence (102 aa):
MSATTRATTIALILSLSALSGCLATLGLNEAPTAQMNIDPSGAVREGDTVTFSAAGSSDPDGDSLTFSWSFGDGNLGTGLTTSHAYTAKGTYSVKLTVGDGN